Protein AF-A0A6A2Y7A4-F1 (afdb_monomer_lite)

Foldseek 3Di:
DDDADAAAAAQAFDPDDLLLPDPDPVSSLVVLVVLLQLLLVLLVLLVVPDPCLVVLLVVQVVLLPHAYAYEAESQASRRNVVVVLQVSLVVCVVVVNNVSNSSNLSADPVLSVCSNVVVPDHRPGSPVDHQWYFYKYWPDDDPHNCSRRDPVVVPDPPTDIDTDTGGRD

Structure (mmCIF, N/CA/C/O backbone):
data_AF-A0A6A2Y7A4-F1
#
_entry.id   AF-A0A6A2Y7A4-F1
#
loop_
_atom_site.group_PDB
_atom_site.id
_atom_site.type_symbol
_atom_site.label_atom_id
_atom_site.label_alt_id
_atom_site.label_comp_id
_atom_site.label_asym_id
_atom_site.label_entity_id
_atom_site.label_seq_id
_atom_site.pdbx_PDB_ins_code
_atom_site.Cartn_x
_atom_site.Cartn_y
_atom_site.Cartn_z
_atom_site.occupancy
_atom_site.B_iso_or_equiv
_atom_site.auth_seq_id
_atom_site.auth_comp_id
_atom_site.auth_asym_id
_atom_site.auth_atom_id
_atom_site.pdbx_PDB_model_num
ATOM 1 N N . MET A 1 1 ? -22.613 -13.864 2.999 1.00 58.28 1 MET A N 1
ATOM 2 C CA . MET A 1 1 ? -21.262 -14.197 2.497 1.00 58.28 1 MET A CA 1
ATOM 3 C C . MET A 1 1 ? -21.085 -13.501 1.163 1.00 58.28 1 MET A C 1
ATOM 5 O O . MET A 1 1 ? -22.000 -13.576 0.354 1.00 58.28 1 MET A O 1
ATOM 9 N N . GLY A 1 2 ? -19.992 -12.761 0.975 1.00 69.44 2 GLY A N 1
ATOM 10 C CA . GLY A 1 2 ? -19.669 -12.161 -0.321 1.00 69.44 2 GLY A CA 1
ATOM 11 C C . GLY A 1 2 ? -19.024 -13.190 -1.250 1.00 69.44 2 GLY A C 1
ATOM 12 O O . GLY A 1 2 ? -18.355 -14.104 -0.773 1.00 69.44 2 GLY A O 1
ATOM 13 N N . ASN A 1 3 ? -19.221 -13.040 -2.560 1.00 81.81 3 ASN A N 1
ATOM 14 C CA . ASN A 1 3 ? -18.492 -13.814 -3.564 1.00 81.81 3 ASN A CA 1
ATOM 15 C C . ASN A 1 3 ? -17.166 -13.103 -3.850 1.00 81.81 3 ASN A C 1
ATOM 17 O O . ASN A 1 3 ? -17.151 -12.044 -4.478 1.00 81.81 3 ASN A O 1
ATOM 21 N N . PHE A 1 4 ? -16.062 -13.657 -3.355 1.00 89.38 4 PHE A N 1
ATOM 22 C CA . PHE A 1 4 ? -14.732 -13.093 -3.559 1.00 89.38 4 PHE A CA 1
ATOM 23 C C . PHE A 1 4 ? -14.155 -13.591 -4.876 1.00 89.38 4 PHE A C 1
ATOM 25 O O . PHE A 1 4 ? -13.824 -14.767 -5.011 1.00 89.38 4 PHE A O 1
ATOM 32 N N . LEU A 1 5 ? -14.058 -12.688 -5.847 1.00 91.69 5 LEU A N 1
ATOM 33 C CA . LEU A 1 5 ? -13.495 -13.005 -7.151 1.00 91.69 5 LEU A CA 1
ATOM 34 C C . LEU A 1 5 ? -11.977 -13.131 -7.055 1.00 91.69 5 LEU A C 1
ATOM 36 O O . LEU A 1 5 ? -11.312 -12.338 -6.380 1.00 91.69 5 LEU A O 1
ATOM 40 N N . GLU A 1 6 ? -11.432 -14.101 -7.776 1.00 95.00 6 GLU A N 1
ATOM 41 C CA . GLU A 1 6 ? -10.011 -14.102 -8.085 1.00 95.00 6 GLU A CA 1
ATOM 42 C C . GLU A 1 6 ? -9.697 -12.867 -8.941 1.00 95.00 6 GLU A C 1
ATOM 44 O O . GLU A 1 6 ? -10.388 -12.582 -9.920 1.00 95.00 6 GLU A O 1
ATOM 49 N N . ALA A 1 7 ? -8.692 -12.094 -8.534 1.00 96.00 7 ALA A N 1
ATOM 50 C CA . ALA A 1 7 ? -8.353 -10.836 -9.180 1.00 96.00 7 ALA A CA 1
ATOM 51 C C . ALA A 1 7 ? -6.839 -10.644 -9.235 1.00 96.00 7 ALA A C 1
ATOM 53 O O . ALA A 1 7 ? -6.136 -10.883 -8.252 1.00 96.00 7 ALA A O 1
ATOM 54 N N . PHE A 1 8 ? -6.373 -10.166 -10.388 1.00 96.88 8 PHE A N 1
ATOM 55 C CA . PHE A 1 8 ? -4.983 -9.828 -10.667 1.00 96.88 8 PHE A CA 1
ATOM 56 C C . PHE A 1 8 ? -4.927 -8.340 -11.006 1.00 96.88 8 PHE A C 1
ATOM 58 O O . PHE A 1 8 ? -5.392 -7.910 -12.060 1.00 96.88 8 PHE A O 1
ATOM 65 N N . LEU A 1 9 ? -4.427 -7.543 -10.068 1.00 96.31 9 LEU A N 1
ATOM 66 C CA . LEU A 1 9 ? -4.413 -6.089 -10.145 1.00 96.31 9 LEU A CA 1
ATOM 67 C C . LEU A 1 9 ? -2.999 -5.633 -10.484 1.00 96.31 9 LEU A C 1
ATOM 69 O O . LEU A 1 9 ? -2.109 -5.734 -9.644 1.00 96.31 9 LEU A O 1
ATOM 73 N N . PHE A 1 10 ? -2.789 -5.136 -11.698 1.00 96.81 10 PHE A N 1
ATOM 74 C CA . PHE A 1 10 ? -1.477 -4.682 -12.150 1.00 96.81 10 PHE A CA 1
ATOM 75 C C . PHE A 1 10 ? -1.387 -3.162 -12.125 1.00 96.81 10 PHE A C 1
ATOM 77 O O . PHE A 1 10 ? -2.147 -2.488 -12.817 1.00 96.81 10 PHE A O 1
ATOM 84 N N . ASN A 1 11 ? -0.454 -2.647 -11.326 1.00 95.56 11 ASN A N 1
ATOM 85 C CA . ASN A 1 11 ? -0.160 -1.226 -11.155 1.00 95.56 11 ASN A CA 1
ATOM 86 C C . ASN A 1 11 ? -1.406 -0.332 -10.953 1.00 95.56 11 ASN A C 1
ATOM 88 O O . ASN A 1 11 ? -1.497 0.734 -11.571 1.00 95.56 11 ASN A O 1
ATOM 92 N N . PRO A 1 12 ? -2.395 -0.728 -10.118 1.00 94.56 12 PRO A N 1
ATOM 93 C CA . PRO A 1 12 ? -3.530 0.143 -9.847 1.00 94.56 12 PRO A CA 1
ATOM 94 C C . PRO A 1 12 ? -3.060 1.417 -9.122 1.00 94.56 12 PRO A C 1
ATOM 96 O O . PRO A 1 12 ? -2.115 1.362 -8.330 1.00 94.56 12 PRO A O 1
ATOM 99 N N . PRO A 1 13 ? -3.713 2.567 -9.351 1.00 91.19 13 PRO A N 1
ATOM 100 C CA . PRO A 1 13 ? -3.344 3.812 -8.693 1.00 91.19 13 PRO A CA 1
ATOM 101 C C . PRO A 1 13 ? -3.609 3.776 -7.188 1.00 91.19 13 PRO A C 1
ATOM 103 O O . PRO A 1 13 ? -4.674 3.348 -6.743 1.00 91.19 13 PRO A O 1
ATOM 106 N N . PHE A 1 14 ? -2.666 4.306 -6.411 1.00 88.25 14 PHE A N 1
ATOM 107 C CA . PHE A 1 14 ? -2.804 4.527 -4.977 1.00 88.25 14 PHE A CA 1
ATOM 108 C C . PHE A 1 14 ? -3.024 6.016 -4.697 1.00 88.25 14 PHE A C 1
ATOM 110 O O . PHE A 1 14 ? -2.134 6.849 -4.863 1.00 88.25 14 PHE A O 1
ATOM 117 N N . LEU A 1 15 ? -4.234 6.369 -4.269 1.00 80.69 15 LEU A N 1
ATOM 118 C CA . LEU A 1 15 ? -4.661 7.760 -4.117 1.00 80.69 15 LEU A CA 1
ATOM 119 C C . LEU A 1 15 ? -4.323 8.320 -2.724 1.00 80.69 15 LEU A C 1
ATOM 121 O O . LEU A 1 15 ? -5.213 8.630 -1.932 1.00 80.69 15 LEU A O 1
ATOM 125 N N . SER A 1 16 ? -3.031 8.481 -2.427 1.00 76.75 16 SER A N 1
ATOM 126 C CA . SER A 1 16 ? -2.559 9.134 -1.198 1.00 76.75 16 SER A CA 1
ATOM 127 C C . SER A 1 16 ? -1.377 10.067 -1.433 1.00 76.75 16 SER A C 1
ATOM 129 O O . SER A 1 16 ? -0.847 10.178 -2.535 1.00 76.75 16 SER A O 1
ATOM 131 N N . ALA A 1 17 ? -0.925 10.726 -0.362 1.00 79.50 17 ALA A N 1
ATOM 132 C CA . ALA A 1 17 ? 0.363 11.405 -0.375 1.00 79.50 17 ALA A CA 1
ATOM 133 C C . ALA A 1 17 ? 1.484 10.409 -0.762 1.00 79.50 17 ALA A C 1
ATOM 135 O O . ALA A 1 17 ? 1.488 9.296 -0.226 1.00 79.50 17 ALA A O 1
ATOM 136 N N . PRO A 1 18 ? 2.424 10.794 -1.647 1.00 83.00 18 PRO A N 1
ATOM 137 C CA . PRO A 1 18 ? 3.449 9.908 -2.203 1.00 83.00 18 PRO A CA 1
ATOM 138 C C . PRO A 1 18 ? 4.632 9.720 -1.234 1.00 83.00 18 PRO A C 1
ATOM 140 O O . PRO A 1 18 ? 5.767 10.113 -1.508 1.00 83.00 18 PRO A O 1
ATOM 143 N N . ILE A 1 19 ? 4.369 9.181 -0.044 1.00 88.81 19 ILE A N 1
ATOM 144 C CA . ILE A 1 19 ? 5.348 9.027 1.043 1.00 88.81 19 ILE A CA 1
ATOM 145 C C . ILE A 1 19 ? 6.453 8.009 0.687 1.00 88.81 19 ILE A C 1
ATOM 147 O O . ILE A 1 19 ? 7.582 8.125 1.162 1.00 88.81 19 ILE A O 1
ATOM 151 N N . GLU A 1 20 ? 6.173 7.032 -0.167 1.00 89.62 20 GLU A N 1
ATOM 152 C CA . GLU A 1 20 ? 7.113 6.020 -0.651 1.00 89.62 20 GLU A CA 1
ATOM 153 C C . GLU A 1 20 ? 8.219 6.610 -1.526 1.00 89.62 20 GLU A C 1
ATOM 155 O O . GLU A 1 20 ? 9.320 6.066 -1.584 1.00 89.62 20 GLU A O 1
ATOM 160 N N . THR A 1 21 ? 7.982 7.779 -2.124 1.00 87.06 21 THR A N 1
ATOM 161 C CA . THR A 1 21 ? 9.001 8.518 -2.885 1.00 87.06 21 THR A CA 1
ATOM 162 C C . THR A 1 21 ? 10.083 9.149 -1.995 1.00 87.06 21 THR A C 1
ATOM 164 O O . THR A 1 21 ? 11.139 9.561 -2.485 1.00 87.06 21 THR A O 1
ATOM 167 N N . ILE A 1 22 ? 9.864 9.208 -0.673 1.00 90.75 22 ILE A N 1
ATOM 168 C CA . ILE A 1 22 ? 10.820 9.762 0.289 1.00 90.75 22 ILE A CA 1
ATOM 169 C C . ILE A 1 22 ? 12.000 8.795 0.463 1.00 90.75 22 ILE A C 1
ATOM 171 O O . ILE A 1 22 ? 11.856 7.681 0.967 1.00 90.75 22 ILE A O 1
ATOM 175 N N . LYS A 1 23 ? 13.203 9.260 0.100 1.00 90.62 23 LYS A N 1
ATOM 176 C CA . LYS A 1 23 ? 14.451 8.474 0.164 1.00 90.62 23 LYS A CA 1
ATOM 177 C C . LYS A 1 23 ? 14.869 8.109 1.589 1.00 90.62 23 LYS A C 1
ATOM 179 O O . LYS A 1 23 ? 15.365 7.007 1.828 1.00 90.62 23 LYS A O 1
ATOM 184 N N . ASP A 1 24 ? 14.705 9.034 2.533 1.00 94.44 24 ASP A N 1
ATOM 185 C CA . ASP A 1 24 ? 15.088 8.799 3.923 1.00 94.44 24 ASP A CA 1
ATOM 186 C C . ASP A 1 24 ? 14.075 7.868 4.605 1.00 94.44 24 ASP A C 1
ATOM 188 O O . ASP A 1 24 ? 12.921 8.227 4.854 1.00 94.44 24 ASP A O 1
ATOM 192 N N . LYS A 1 25 ? 14.528 6.655 4.938 1.00 91.69 25 LYS A N 1
ATOM 193 C CA . LYS A 1 25 ? 13.693 5.622 5.562 1.00 91.69 25 LYS A CA 1
ATOM 194 C C . LYS A 1 25 ? 13.170 6.024 6.945 1.00 91.69 25 LYS A C 1
ATOM 196 O O . LYS A 1 25 ? 12.069 5.605 7.303 1.00 91.69 25 LYS A O 1
ATOM 201 N N . LYS A 1 26 ? 13.928 6.801 7.730 1.00 92.25 26 LYS A N 1
ATOM 202 C CA . LYS A 1 26 ? 13.507 7.251 9.067 1.00 92.25 26 LYS A CA 1
ATOM 203 C C . LYS A 1 26 ? 12.412 8.302 8.949 1.00 92.25 26 LYS A C 1
ATOM 205 O O . LYS A 1 26 ? 11.398 8.178 9.630 1.00 92.25 26 LYS A O 1
ATOM 210 N N . VAL A 1 27 ? 12.584 9.272 8.051 1.00 93.81 27 VAL A N 1
ATOM 211 C CA . VAL A 1 27 ? 11.571 10.299 7.764 1.00 93.81 27 VAL A CA 1
ATOM 212 C C . VAL A 1 27 ? 10.300 9.649 7.229 1.00 93.81 27 VAL A C 1
ATOM 214 O O . VAL A 1 27 ? 9.221 9.888 7.768 1.00 93.81 27 VAL A O 1
ATOM 217 N N . LYS A 1 28 ? 10.432 8.758 6.237 1.00 93.25 28 LYS A N 1
ATOM 218 C CA . LYS A 1 28 ? 9.319 7.991 5.668 1.00 93.25 28 LYS A CA 1
ATOM 219 C C . LYS A 1 28 ? 8.521 7.273 6.755 1.00 93.25 28 LYS A C 1
ATOM 221 O O . LYS A 1 28 ? 7.303 7.406 6.837 1.00 93.25 28 LYS A O 1
ATOM 226 N N . HIS A 1 29 ? 9.212 6.539 7.623 1.00 91.38 29 HIS A N 1
ATOM 227 C CA . HIS A 1 29 ? 8.569 5.779 8.685 1.00 91.38 29 HIS A CA 1
ATOM 228 C C . HIS A 1 29 ? 7.921 6.669 9.755 1.00 91.38 29 HIS A C 1
ATOM 230 O O . HIS A 1 29 ? 6.788 6.411 10.158 1.00 91.38 29 HIS A O 1
ATOM 236 N N . GLY A 1 30 ? 8.614 7.728 10.183 1.00 92.94 30 GLY A N 1
ATOM 237 C CA . GLY A 1 30 ? 8.088 8.686 11.152 1.00 92.94 30 GLY A CA 1
ATOM 238 C C . GLY A 1 30 ? 6.817 9.370 10.653 1.00 92.94 30 GLY A C 1
ATOM 239 O O . GLY A 1 30 ? 5.848 9.473 11.402 1.00 92.94 30 GLY A O 1
ATOM 240 N N . LEU A 1 31 ? 6.783 9.754 9.371 1.00 92.88 31 LEU A N 1
ATOM 241 C CA . LEU A 1 31 ? 5.611 10.373 8.753 1.00 92.88 31 LEU A CA 1
ATOM 242 C C . LEU A 1 31 ? 4.405 9.425 8.725 1.00 92.88 31 LEU A C 1
ATOM 244 O O . LEU A 1 31 ? 3.299 9.853 9.047 1.00 92.88 31 LEU A O 1
ATOM 248 N N . ARG A 1 32 ? 4.607 8.140 8.396 1.00 92.00 32 ARG A N 1
ATOM 249 C CA . ARG A 1 32 ? 3.517 7.150 8.401 1.00 92.00 32 ARG A CA 1
ATOM 250 C C . ARG A 1 32 ? 2.958 6.920 9.806 1.00 92.00 32 ARG A C 1
ATOM 252 O O . ARG A 1 32 ? 1.746 6.975 9.977 1.00 92.00 32 ARG A O 1
ATOM 259 N N . ILE A 1 33 ? 3.818 6.744 10.816 1.00 92.69 33 ILE A N 1
ATOM 260 C CA . ILE A 1 33 ? 3.371 6.597 12.214 1.00 92.69 33 ILE A CA 1
ATOM 261 C C . ILE A 1 33 ? 2.584 7.827 12.663 1.00 92.69 33 ILE A C 1
ATOM 263 O O . ILE A 1 33 ? 1.474 7.692 13.177 1.00 92.69 33 ILE A O 1
ATOM 267 N N . ALA A 1 34 ? 3.155 9.021 12.478 1.00 92.62 34 ALA A N 1
ATOM 268 C CA . ALA A 1 34 ? 2.512 10.262 12.890 1.00 92.62 34 ALA A CA 1
ATOM 269 C C . ALA A 1 34 ? 1.152 10.430 12.197 1.00 92.62 34 ALA A C 1
ATOM 271 O O . ALA A 1 34 ? 0.163 10.743 12.859 1.00 92.62 34 ALA A O 1
ATOM 272 N N . GLY A 1 35 ? 1.092 10.139 10.893 1.00 89.88 35 GLY A N 1
ATOM 273 C CA . GLY A 1 35 ? -0.143 10.114 10.117 1.00 89.88 35 GLY A CA 1
ATOM 274 C C . GLY A 1 35 ? -1.195 9.200 10.741 1.00 89.88 35 GLY A C 1
ATOM 275 O O . GLY A 1 35 ? -2.289 9.665 11.044 1.00 89.88 35 GLY A O 1
ATOM 276 N N . SER A 1 36 ? -0.857 7.937 11.016 1.00 89.62 36 SER A N 1
ATOM 277 C CA . SER A 1 36 ? -1.794 6.971 11.605 1.00 89.62 36 SER A CA 1
ATOM 278 C C . SER A 1 36 ? -2.315 7.393 12.978 1.00 89.62 36 SER A C 1
ATOM 280 O O . SER A 1 36 ? -3.509 7.274 13.245 1.00 89.62 36 SER A O 1
ATOM 282 N N . VAL A 1 37 ? -1.450 7.928 13.843 1.00 92.31 37 VAL A N 1
ATOM 283 C CA . VAL A 1 37 ? -1.854 8.415 15.174 1.00 92.31 37 VAL A CA 1
ATOM 284 C C . VAL A 1 37 ? -2.832 9.585 15.054 1.00 92.31 37 VAL A C 1
ATOM 286 O O . VAL A 1 37 ? -3.859 9.593 15.734 1.00 92.31 37 VAL A O 1
ATOM 289 N N . ILE A 1 38 ? -2.556 10.546 14.165 1.00 89.62 38 ILE A N 1
ATOM 290 C CA . ILE A 1 38 ? -3.450 11.685 13.915 1.00 89.62 38 ILE A CA 1
ATOM 291 C C . ILE A 1 38 ? -4.800 11.194 13.378 1.00 89.62 38 ILE A C 1
ATOM 293 O O . ILE A 1 38 ? -5.842 11.585 13.908 1.00 89.62 38 ILE A O 1
ATOM 297 N N . THR A 1 39 ? -4.802 10.308 12.375 1.00 87.12 39 THR A N 1
ATOM 298 C CA . THR A 1 39 ? -6.031 9.736 11.802 1.00 87.12 39 THR A CA 1
ATOM 299 C C . THR A 1 39 ? -6.864 9.027 12.864 1.00 87.12 39 THR A C 1
ATOM 301 O O . THR A 1 39 ? -8.062 9.278 12.972 1.00 87.12 39 THR A O 1
ATOM 304 N N . ALA A 1 40 ? -6.241 8.177 13.684 1.00 88.19 40 ALA A N 1
ATOM 305 C CA . ALA A 1 40 ? -6.918 7.450 14.751 1.00 88.19 40 ALA A CA 1
ATOM 306 C C . ALA A 1 40 ? -7.522 8.399 15.800 1.00 88.19 40 ALA A C 1
ATOM 308 O O . ALA A 1 40 ? -8.676 8.230 16.195 1.00 88.19 40 ALA A O 1
ATOM 309 N N . GLY A 1 41 ? -6.784 9.435 16.213 1.00 88.00 41 GLY A N 1
ATOM 310 C CA . GLY A 1 41 ? -7.289 10.453 17.136 1.00 88.00 41 GLY A CA 1
ATOM 311 C C . GLY A 1 41 ? -8.508 11.200 16.583 1.00 88.00 41 GLY A C 1
ATOM 312 O O . GLY A 1 41 ? -9.514 11.351 17.279 1.00 88.00 41 GLY A O 1
ATOM 313 N N . LEU A 1 42 ? -8.457 11.604 15.309 1.00 85.25 42 LEU A N 1
ATOM 314 C CA . LEU A 1 42 ? -9.586 12.244 14.625 1.00 85.25 42 LEU A CA 1
ATOM 315 C C . LEU A 1 42 ? -10.792 11.301 14.495 1.00 85.25 42 LEU A C 1
ATOM 317 O O . LEU A 1 42 ? -11.928 11.730 14.705 1.00 85.25 42 LEU A O 1
ATOM 321 N N . ALA A 1 43 ? -10.559 10.021 14.196 1.00 83.75 43 ALA A N 1
ATOM 322 C CA . ALA A 1 43 ? -11.607 9.008 14.102 1.00 83.75 43 ALA A CA 1
ATOM 323 C C . ALA A 1 43 ? -12.351 8.833 15.432 1.00 83.75 43 ALA A C 1
ATOM 325 O O . ALA A 1 43 ? -13.584 8.848 15.465 1.00 83.75 43 ALA A O 1
ATOM 326 N N . LEU A 1 44 ? -11.611 8.741 16.543 1.00 84.88 44 LEU A N 1
ATOM 327 C CA . LEU A 1 44 ? -12.191 8.649 17.885 1.00 84.88 44 LEU A CA 1
ATOM 328 C C . LEU A 1 44 ? -13.020 9.891 18.233 1.00 84.88 44 LEU A C 1
ATOM 330 O O . LEU A 1 44 ? -14.133 9.755 18.740 1.00 84.88 44 LEU A O 1
ATOM 334 N N . ALA A 1 45 ? -12.531 11.089 17.901 1.00 84.06 45 ALA A N 1
ATOM 335 C CA . ALA A 1 45 ? -13.264 12.337 18.122 1.00 84.06 45 ALA A CA 1
ATOM 336 C C . ALA A 1 45 ? -14.549 12.438 17.272 1.00 84.06 45 ALA A C 1
ATOM 338 O O . ALA A 1 45 ? -15.544 13.024 17.707 1.00 84.06 45 ALA A O 1
ATOM 339 N N . ALA A 1 46 ? -14.555 11.855 16.069 1.00 75.75 46 ALA A N 1
ATOM 340 C CA . ALA A 1 46 ? -15.700 11.865 15.158 1.00 75.75 46 ALA A CA 1
ATOM 341 C C . ALA A 1 46 ? -16.765 10.796 15.479 1.00 75.75 46 ALA A C 1
ATOM 343 O O . ALA A 1 46 ? -17.927 10.960 15.095 1.00 75.75 46 ALA A O 1
ATOM 344 N N . LYS A 1 47 ? -16.414 9.724 16.209 1.00 69.44 47 LYS A N 1
ATOM 345 C CA . LYS A 1 47 ? -17.285 8.560 16.488 1.00 69.44 47 LYS A CA 1
ATOM 346 C C . LYS A 1 47 ? -18.602 8.902 17.207 1.00 69.44 47 LYS A C 1
ATOM 348 O O . LYS A 1 47 ? -19.563 8.147 17.102 1.00 69.44 47 LYS A O 1
ATOM 353 N N . GLY A 1 48 ? -18.680 10.052 17.881 1.00 59.97 48 GLY A N 1
ATOM 354 C CA . GLY A 1 48 ? -19.905 10.554 18.521 1.00 59.97 48 GLY A CA 1
ATOM 355 C C . GLY A 1 48 ? -20.830 11.392 17.627 1.00 59.97 48 GLY A C 1
ATOM 356 O O . GLY A 1 48 ? -21.908 11.765 18.079 1.00 59.97 48 GLY A O 1
ATOM 357 N N . LYS A 1 49 ? -20.430 11.725 16.389 1.00 57.69 49 LYS A N 1
ATOM 358 C CA . LYS A 1 49 ? -21.115 12.733 15.555 1.00 57.69 49 LYS A CA 1
ATOM 359 C C . LYS A 1 49 ? -21.698 12.208 14.238 1.00 57.69 49 LYS A C 1
ATOM 361 O O . LYS A 1 49 ? -22.447 12.942 13.602 1.00 57.69 49 LYS A O 1
ATOM 366 N N . ASN A 1 50 ? -21.368 10.989 13.798 1.00 55.00 50 ASN A N 1
ATOM 367 C CA . ASN A 1 50 ? -21.724 10.538 12.447 1.00 55.00 50 ASN A CA 1
ATOM 368 C C . ASN A 1 50 ? -22.087 9.036 12.389 1.00 55.00 50 ASN A C 1
ATOM 370 O O . ASN A 1 50 ? -21.255 8.202 12.732 1.00 55.00 50 ASN A O 1
ATOM 374 N N . PRO A 1 51 ? -23.295 8.644 11.941 1.00 52.19 51 PRO A N 1
ATOM 375 C CA . PRO A 1 51 ? -23.662 7.235 11.770 1.00 52.19 51 PRO A CA 1
ATOM 376 C C . PRO A 1 51 ? -22.950 6.544 10.590 1.00 52.19 51 PRO A C 1
ATOM 378 O O . PRO A 1 51 ? -22.898 5.315 10.558 1.00 52.19 51 PRO A O 1
ATOM 381 N N . ARG A 1 52 ? -22.364 7.295 9.641 1.00 53.56 52 ARG A N 1
ATOM 382 C CA . ARG A 1 52 ? -21.680 6.732 8.457 1.00 53.56 52 ARG A CA 1
ATOM 383 C C . ARG A 1 52 ? -20.298 6.132 8.746 1.00 53.56 52 ARG A C 1
ATOM 385 O O . ARG A 1 52 ? -19.884 5.232 8.026 1.00 53.56 52 ARG A O 1
ATOM 392 N N . THR A 1 53 ? -19.612 6.526 9.824 1.00 55.44 53 THR A N 1
ATOM 393 C CA . THR A 1 53 ? -18.338 5.890 10.231 1.00 55.44 53 THR A CA 1
ATOM 394 C C . THR A 1 53 ? -18.514 4.414 10.587 1.00 55.44 53 THR A C 1
ATOM 396 O O . THR A 1 53 ? -17.604 3.626 10.362 1.00 55.44 53 THR A O 1
ATOM 399 N N . ARG A 1 54 ? -19.699 4.006 11.064 1.00 56.97 54 ARG A N 1
ATOM 400 C CA . ARG A 1 54 ? -20.010 2.585 11.303 1.00 56.97 54 ARG A CA 1
ATOM 401 C C . ARG A 1 54 ? -20.170 1.778 10.009 1.00 56.97 54 ARG A C 1
ATOM 403 O O . ARG A 1 54 ? -19.927 0.577 10.024 1.00 56.97 54 ARG A O 1
ATOM 410 N N . GLN A 1 55 ? -20.589 2.405 8.904 1.00 56.47 55 GLN A N 1
ATOM 411 C CA . GLN A 1 55 ? -20.744 1.721 7.613 1.00 56.47 55 GLN A CA 1
ATOM 412 C C . GLN A 1 55 ? -19.389 1.461 6.943 1.00 56.47 55 GLN A C 1
ATOM 414 O O . GLN A 1 55 ? -19.157 0.338 6.497 1.00 56.47 55 GLN A O 1
ATOM 419 N N . SER A 1 56 ? -18.464 2.429 6.962 1.00 59.75 56 SER A N 1
ATOM 420 C CA . SER A 1 56 ? -17.127 2.252 6.372 1.00 59.75 56 SER A CA 1
ATOM 421 C C . SER A 1 56 ? -16.288 1.201 7.114 1.00 59.75 56 SER A C 1
ATOM 423 O O . SER A 1 56 ? -15.601 0.399 6.478 1.00 59.75 56 SER A O 1
ATOM 425 N N . GLU A 1 57 ? -16.388 1.151 8.453 1.00 63.88 57 GLU A N 1
ATOM 426 C CA . GLU A 1 57 ? -15.809 0.079 9.283 1.00 63.88 57 GLU A CA 1
ATOM 427 C C . GLU A 1 57 ? -16.318 -1.305 8.814 1.00 63.88 57 GLU A C 1
ATOM 429 O O . GLU A 1 57 ? -15.536 -2.251 8.683 1.00 63.88 57 GLU A O 1
ATOM 434 N N . GLY A 1 58 ? -17.614 -1.405 8.486 1.00 72.06 58 GLY A N 1
ATOM 435 C CA . GLY A 1 58 ? -18.258 -2.622 7.990 1.00 72.06 58 GLY A CA 1
ATOM 436 C C . GLY A 1 58 ? -17.790 -3.055 6.598 1.00 72.06 58 GLY A C 1
ATOM 437 O O . GLY A 1 58 ? -17.521 -4.238 6.398 1.00 72.06 58 GLY A O 1
ATOM 438 N N . THR A 1 59 ? -17.634 -2.124 5.651 1.00 76.44 59 THR A N 1
ATOM 439 C CA . THR A 1 59 ? -17.173 -2.426 4.281 1.00 76.44 59 THR A CA 1
ATOM 440 C C . THR A 1 59 ? -15.725 -2.914 4.266 1.00 76.44 59 THR A C 1
ATOM 442 O O . THR A 1 59 ? -15.418 -3.935 3.647 1.00 76.44 59 THR A O 1
ATOM 445 N N . PHE A 1 60 ? -14.832 -2.236 4.994 1.00 82.06 60 PHE A N 1
ATOM 446 C CA . PHE A 1 60 ? -13.421 -2.622 5.061 1.00 82.06 60 PHE A CA 1
ATOM 447 C C . PHE A 1 60 ? -13.243 -3.994 5.728 1.00 82.06 60 PHE A C 1
ATOM 449 O O . PHE A 1 60 ? -12.496 -4.842 5.238 1.00 82.06 60 PHE A O 1
ATOM 456 N N . ALA A 1 61 ? -13.981 -4.250 6.814 1.00 82.94 61 ALA A N 1
ATOM 457 C CA . ALA A 1 61 ? -14.001 -5.555 7.464 1.00 82.94 61 ALA A CA 1
ATOM 458 C C . ALA A 1 61 ? -14.616 -6.643 6.565 1.00 82.94 61 ALA A C 1
ATOM 460 O O . ALA A 1 61 ? -14.087 -7.751 6.507 1.00 82.94 61 ALA A O 1
ATOM 461 N N . ALA A 1 62 ? -15.677 -6.344 5.810 1.00 84.62 62 ALA A N 1
ATOM 462 C CA . ALA A 1 62 ? -16.292 -7.295 4.882 1.00 84.62 62 ALA A CA 1
ATOM 463 C C . ALA A 1 62 ? -15.345 -7.700 3.737 1.00 84.62 62 ALA A C 1
ATOM 465 O O . ALA A 1 62 ? -15.363 -8.853 3.304 1.00 84.62 62 ALA A O 1
ATOM 466 N N . LEU A 1 63 ? -14.487 -6.781 3.283 1.00 86.94 63 LEU A N 1
ATOM 467 C CA . LEU A 1 63 ? -13.461 -7.040 2.268 1.00 86.94 63 LEU A CA 1
ATOM 468 C C . LEU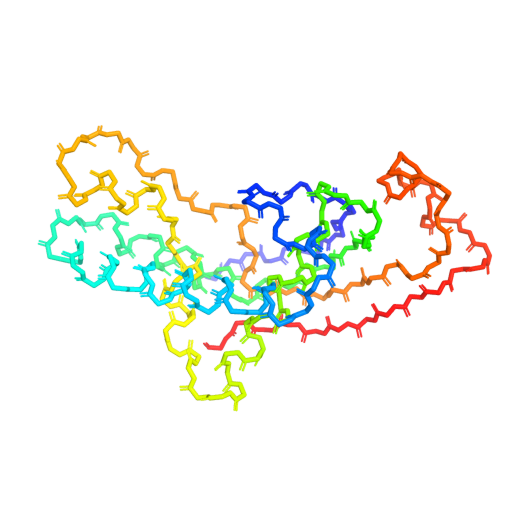 A 1 63 ? -12.193 -7.712 2.825 1.00 86.94 63 LEU A C 1
ATOM 470 O O . LEU A 1 63 ? -11.348 -8.132 2.041 1.00 86.94 63 LEU A O 1
ATOM 474 N N . SER A 1 64 ? -12.050 -7.872 4.147 1.00 89.69 64 SER A N 1
ATOM 475 C CA . SER A 1 64 ? -10.845 -8.458 4.771 1.00 89.69 64 SER A CA 1
ATOM 476 C C . SER A 1 64 ? -10.502 -9.871 4.290 1.00 89.69 64 SER A C 1
ATOM 478 O O . SER A 1 64 ? -9.321 -10.217 4.187 1.00 89.69 64 SER A O 1
ATOM 480 N N . ALA A 1 65 ? -11.522 -10.667 3.957 1.00 90.75 65 ALA A N 1
ATOM 481 C CA . ALA A 1 65 ? -11.367 -12.021 3.439 1.00 90.75 65 ALA A CA 1
ATOM 482 C C . ALA A 1 65 ? -10.973 -12.056 1.950 1.00 90.75 65 ALA A C 1
ATOM 484 O O . ALA A 1 65 ? -10.354 -13.028 1.511 1.00 90.75 65 ALA A O 1
ATOM 485 N N . TRP A 1 66 ? -11.264 -11.001 1.178 1.00 93.38 66 TRP A N 1
ATOM 486 C CA . TRP A 1 66 ? -10.813 -10.893 -0.208 1.00 93.38 66 TRP A CA 1
ATOM 487 C C . TRP A 1 66 ? -9.304 -10.661 -0.247 1.00 93.38 66 TRP A C 1
ATOM 489 O O . TRP A 1 66 ? -8.784 -9.784 0.432 1.00 93.38 66 TRP A O 1
ATOM 499 N N . THR A 1 67 ? -8.567 -11.468 -1.008 1.00 95.69 67 THR A N 1
ATOM 500 C CA . THR A 1 67 ? -7.103 -11.358 -1.112 1.00 95.69 67 THR A CA 1
ATOM 501 C C . THR A 1 67 ? -6.699 -11.382 -2.580 1.00 95.69 67 THR A C 1
ATOM 503 O O . THR A 1 67 ? -6.280 -12.429 -3.072 1.00 95.69 67 THR A O 1
ATOM 506 N N . PRO A 1 68 ? -6.871 -10.260 -3.297 1.00 96.25 68 PRO A N 1
ATOM 507 C CA . PRO A 1 68 ? -6.448 -10.159 -4.685 1.00 96.25 68 PRO A CA 1
ATOM 508 C C . PRO A 1 68 ? -4.925 -10.289 -4.801 1.00 96.25 68 PRO A C 1
ATOM 510 O O . PRO A 1 68 ? -4.180 -9.912 -3.889 1.00 96.25 68 PRO A O 1
ATOM 513 N N . SER A 1 69 ? -4.467 -10.786 -5.946 1.00 98.00 69 SER A N 1
ATOM 514 C CA . SER A 1 69 ? -3.064 -10.726 -6.345 1.00 98.00 69 SER A CA 1
ATOM 515 C C . SER A 1 69 ? -2.770 -9.319 -6.852 1.00 98.00 69 SER A C 1
ATOM 517 O O . SER A 1 69 ? -3.323 -8.890 -7.862 1.00 98.00 69 SER A O 1
ATOM 519 N N . LEU A 1 70 ? -1.938 -8.582 -6.128 1.00 97.94 70 LEU A N 1
ATOM 520 C CA . LEU A 1 70 ? -1.603 -7.192 -6.408 1.00 97.94 70 LEU A CA 1
ATOM 521 C C . LEU A 1 70 ? -0.155 -7.108 -6.883 1.00 97.94 70 LEU A C 1
ATOM 523 O O . LEU A 1 70 ? 0.754 -7.506 -6.165 1.00 97.94 70 LEU A O 1
ATOM 527 N N . PHE A 1 71 ? 0.053 -6.558 -8.069 1.00 97.75 71 PHE A N 1
ATOM 528 C CA . PHE A 1 71 ? 1.340 -6.465 -8.741 1.00 97.75 71 PHE A CA 1
ATOM 529 C C . PHE A 1 71 ? 1.734 -4.997 -8.855 1.00 97.75 71 PHE A C 1
ATOM 531 O O . PHE A 1 71 ? 0.983 -4.203 -9.421 1.00 97.75 71 PHE A O 1
ATOM 538 N N . VAL A 1 72 ? 2.885 -4.630 -8.293 1.00 97.12 72 VAL A N 1
ATOM 539 C CA . VAL A 1 72 ? 3.363 -3.240 -8.243 1.00 97.12 72 VAL A CA 1
ATOM 540 C C . VAL A 1 72 ? 4.853 -3.142 -8.539 1.00 97.12 72 VAL A C 1
ATOM 542 O O . VAL A 1 72 ? 5.601 -4.107 -8.368 1.00 97.12 72 VAL A O 1
ATOM 545 N N . ASN A 1 73 ? 5.304 -1.946 -8.908 1.00 96.50 73 ASN A N 1
ATOM 546 C CA . ASN A 1 73 ? 6.713 -1.635 -9.111 1.00 96.50 73 ASN A CA 1
ATOM 547 C C . ASN A 1 73 ? 7.135 -0.451 -8.214 1.00 96.50 73 ASN A C 1
ATOM 549 O O . ASN A 1 73 ? 6.468 0.582 -8.220 1.00 96.50 73 ASN A O 1
ATOM 553 N N . PRO A 1 74 ? 8.235 -0.535 -7.443 1.00 94.38 74 PRO A N 1
ATOM 554 C CA . PRO A 1 74 ? 8.704 0.579 -6.613 1.00 94.38 74 PRO A CA 1
ATOM 555 C C . PRO A 1 74 ? 9.100 1.838 -7.405 1.00 94.38 74 PRO A C 1
ATOM 557 O O . PRO A 1 74 ? 9.039 2.942 -6.864 1.00 94.38 74 PRO A O 1
ATOM 560 N N . ALA A 1 75 ? 9.496 1.689 -8.674 1.00 93.62 75 ALA A N 1
ATOM 561 C CA . ALA A 1 75 ? 9.803 2.804 -9.572 1.00 93.62 75 ALA A CA 1
ATOM 562 C C . ALA A 1 75 ? 8.543 3.459 -10.181 1.00 93.62 75 ALA A C 1
ATOM 564 O O . ALA A 1 75 ? 8.644 4.495 -10.837 1.00 93.62 75 ALA A O 1
ATOM 565 N N . ASP A 1 76 ? 7.358 2.892 -9.943 1.00 94.31 76 ASP A N 1
ATOM 566 C CA . ASP A 1 76 ? 6.068 3.447 -10.340 1.00 94.31 76 ASP A CA 1
ATOM 567 C C . ASP A 1 76 ? 5.454 4.265 -9.194 1.00 94.31 76 ASP A C 1
ATOM 569 O O . ASP A 1 76 ? 4.827 3.730 -8.284 1.00 94.31 76 ASP A O 1
ATOM 573 N N . HIS A 1 77 ? 5.601 5.590 -9.246 1.00 89.56 77 HIS A N 1
ATOM 574 C CA . HIS A 1 77 ? 5.058 6.507 -8.237 1.00 89.56 77 HIS A CA 1
ATOM 575 C C . HIS A 1 77 ? 3.519 6.549 -8.164 1.00 89.56 77 HIS A C 1
ATOM 577 O O . HIS A 1 77 ? 2.989 7.163 -7.241 1.00 89.56 77 HIS A O 1
ATOM 583 N N . ILE A 1 78 ? 2.799 5.932 -9.110 1.00 90.00 78 ILE A N 1
ATOM 584 C CA . ILE A 1 78 ? 1.336 5.828 -9.074 1.00 90.00 78 ILE A CA 1
ATOM 585 C C . ILE A 1 78 ? 0.899 4.682 -8.157 1.00 90.00 78 ILE A C 1
ATOM 587 O O . ILE A 1 78 ? -0.091 4.837 -7.443 1.00 90.00 78 ILE A O 1
ATOM 591 N N . CYS A 1 79 ? 1.612 3.550 -8.147 1.00 91.94 79 CYS A N 1
ATOM 592 C CA . CYS A 1 79 ? 1.212 2.366 -7.377 1.00 91.94 79 CYS A CA 1
ATOM 593 C C . CYS A 1 79 ? 2.164 1.993 -6.228 1.00 91.94 79 CYS A C 1
ATOM 595 O O . CYS A 1 79 ? 1.805 1.168 -5.386 1.00 91.94 79 CYS A O 1
ATOM 597 N N . SER A 1 80 ? 3.378 2.551 -6.170 1.00 92.94 80 SER A N 1
ATOM 598 C CA . SER A 1 80 ? 4.409 2.122 -5.213 1.00 92.94 80 SER A CA 1
ATOM 599 C C . SER A 1 80 ? 4.012 2.319 -3.750 1.00 92.94 80 SER A C 1
ATOM 601 O O . SER A 1 80 ? 4.475 1.562 -2.895 1.00 92.94 80 SER A O 1
ATOM 603 N N . GLU A 1 81 ? 3.089 3.240 -3.449 1.00 93.25 81 GLU A N 1
ATOM 604 C CA . GLU A 1 81 ? 2.545 3.410 -2.097 1.00 93.25 81 GLU A CA 1
ATOM 605 C C . GLU A 1 81 ? 1.931 2.127 -1.526 1.00 93.25 81 GLU A C 1
ATOM 607 O O . GLU A 1 81 ? 1.952 1.969 -0.308 1.00 93.25 81 GLU A O 1
ATOM 612 N N . TYR A 1 82 ? 1.455 1.175 -2.343 1.00 94.75 82 TYR A N 1
ATOM 613 C CA . TYR A 1 82 ? 0.982 -0.118 -1.830 1.00 94.75 82 TYR A CA 1
ATOM 614 C C . TYR A 1 82 ? 2.073 -0.874 -1.058 1.00 94.75 82 TYR A C 1
ATOM 616 O O . TYR A 1 82 ? 1.766 -1.514 -0.051 1.00 94.75 82 TYR A O 1
ATOM 624 N N . VAL A 1 83 ? 3.340 -0.774 -1.483 1.00 95.38 83 VAL A N 1
ATOM 625 C CA . VAL A 1 83 ? 4.479 -1.382 -0.776 1.00 95.38 83 VAL A CA 1
ATOM 626 C C . VAL A 1 83 ? 4.584 -0.781 0.623 1.00 95.38 83 VAL A C 1
ATOM 628 O O . VAL A 1 83 ? 4.484 -1.494 1.622 1.00 95.38 83 VAL A O 1
ATOM 631 N N . GLY A 1 84 ? 4.681 0.548 0.698 1.00 93.62 84 GLY A N 1
ATOM 632 C CA . GLY A 1 84 ? 4.786 1.268 1.963 1.00 93.62 84 GLY A CA 1
ATOM 633 C C . GLY A 1 84 ? 3.556 1.114 2.858 1.00 93.62 84 GLY A C 1
ATOM 634 O O . GLY A 1 84 ? 3.698 1.022 4.074 1.00 93.62 84 GLY A O 1
ATOM 635 N N . TYR A 1 85 ? 2.359 1.052 2.275 1.00 93.69 85 TYR A N 1
ATOM 636 C CA . TYR A 1 85 ? 1.090 0.838 2.970 1.00 93.69 85 TYR A CA 1
ATOM 637 C C . TYR A 1 85 ? 1.066 -0.508 3.703 1.00 93.69 85 TYR A C 1
ATOM 639 O O . TYR A 1 85 ? 0.821 -0.559 4.911 1.00 93.69 85 TYR A O 1
ATOM 647 N N . PHE A 1 86 ? 1.363 -1.602 2.999 1.00 95.25 86 PHE A N 1
ATOM 648 C CA . PHE A 1 86 ? 1.341 -2.936 3.592 1.00 95.25 86 PHE A CA 1
ATOM 649 C C . PHE A 1 86 ? 2.501 -3.163 4.572 1.00 95.25 86 PHE A C 1
ATOM 651 O O . PHE A 1 86 ? 2.296 -3.737 5.647 1.00 95.25 86 PHE A O 1
ATOM 658 N N . GLU A 1 87 ? 3.703 -2.673 4.256 1.00 94.62 87 GLU A N 1
ATOM 659 C CA . GLU A 1 87 ? 4.850 -2.720 5.170 1.00 94.62 87 GLU A CA 1
ATOM 660 C C . GLU A 1 87 ? 4.592 -1.943 6.462 1.00 94.62 87 GLU A C 1
ATOM 662 O O . GLU A 1 87 ? 4.875 -2.444 7.552 1.00 94.62 87 GLU A O 1
ATOM 667 N N . HIS A 1 88 ? 4.022 -0.740 6.359 1.00 94.69 88 HIS A N 1
ATOM 668 C CA . HIS A 1 88 ? 3.681 0.079 7.519 1.00 94.69 88 HIS A CA 1
ATOM 669 C C . HIS A 1 88 ? 2.680 -0.629 8.424 1.00 94.69 88 HIS A C 1
ATOM 671 O O . HIS A 1 88 ? 2.903 -0.715 9.629 1.00 94.69 88 HIS A O 1
A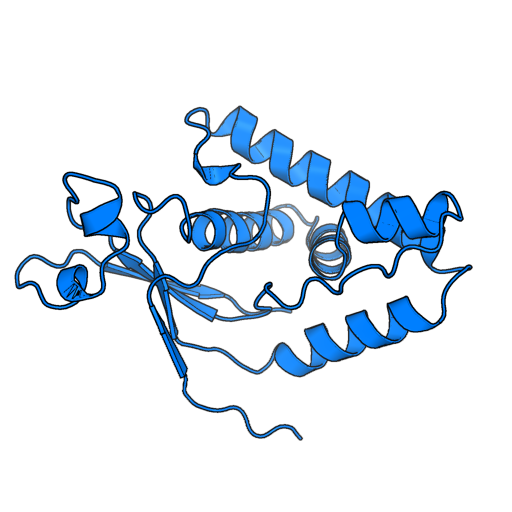TOM 677 N N . ARG A 1 89 ? 1.635 -1.229 7.845 1.00 93.12 89 ARG A N 1
ATOM 678 C CA . ARG A 1 89 ? 0.655 -2.009 8.605 1.00 93.12 89 ARG A CA 1
ATOM 679 C C . ARG A 1 89 ? 1.278 -3.180 9.351 1.00 93.12 89 ARG A C 1
ATOM 681 O O . ARG A 1 89 ? 1.026 -3.349 10.541 1.00 93.12 89 ARG A O 1
ATOM 688 N N . LYS A 1 90 ? 2.127 -3.959 8.677 1.00 94.06 90 LYS A N 1
ATOM 689 C CA . LYS A 1 90 ? 2.864 -5.059 9.313 1.00 94.06 90 LYS A CA 1
ATOM 690 C C . LYS A 1 90 ? 3.724 -4.548 10.470 1.00 94.06 90 LYS A C 1
ATOM 692 O O . LYS A 1 90 ? 3.687 -5.114 11.557 1.00 94.06 90 LYS A O 1
ATOM 697 N N . 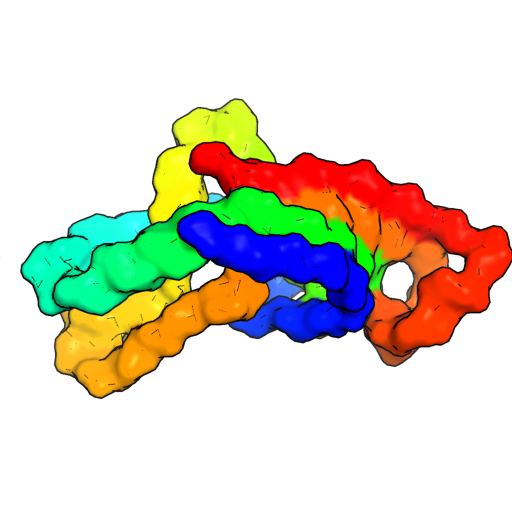LYS A 1 91 ? 4.442 -3.446 10.262 1.00 94.00 91 LYS A N 1
ATOM 698 C CA . LYS A 1 91 ? 5.304 -2.858 11.284 1.00 94.00 91 LYS A CA 1
ATOM 699 C C . LYS A 1 91 ? 4.527 -2.326 12.488 1.00 94.00 91 LYS A C 1
ATOM 701 O O . LYS A 1 91 ? 4.978 -2.490 13.615 1.00 94.00 91 LYS A O 1
ATOM 706 N N . MET A 1 92 ? 3.367 -1.708 12.268 1.00 93.88 92 MET A N 1
ATOM 707 C CA . MET A 1 92 ? 2.494 -1.245 13.350 1.00 93.88 92 MET A CA 1
ATOM 708 C C . MET A 1 92 ? 2.008 -2.412 14.216 1.00 93.88 92 MET A C 1
ATOM 710 O O . MET A 1 92 ? 1.977 -2.282 15.436 1.00 93.88 92 MET A O 1
ATOM 714 N N . GLU A 1 93 ? 1.694 -3.564 13.617 1.00 92.50 93 GLU A N 1
ATOM 715 C CA . GLU A 1 93 ? 1.400 -4.793 14.369 1.00 92.50 93 GLU A CA 1
ATOM 716 C C . GLU A 1 93 ? 2.619 -5.276 15.175 1.00 92.50 93 GLU A C 1
ATOM 718 O O . GLU A 1 93 ? 2.494 -5.552 16.366 1.00 92.50 93 GLU A O 1
ATOM 723 N N . GLU A 1 94 ? 3.811 -5.314 14.568 1.00 93.81 94 GLU A N 1
ATOM 724 C CA . GLU A 1 94 ? 5.053 -5.766 15.223 1.00 93.81 94 GLU A CA 1
ATOM 725 C C . GLU A 1 94 ? 5.439 -4.928 16.453 1.00 93.81 94 GLU A C 1
ATOM 727 O O . GLU A 1 94 ? 5.979 -5.467 17.416 1.00 93.81 94 GLU A O 1
ATOM 732 N N . ILE A 1 95 ? 5.142 -3.624 16.449 1.00 93.31 95 ILE A N 1
ATOM 733 C CA . ILE A 1 95 ? 5.423 -2.722 17.581 1.00 93.31 95 ILE A CA 1
ATOM 734 C C . ILE A 1 95 ? 4.255 -2.607 18.578 1.00 93.31 95 ILE A C 1
ATOM 736 O O . ILE A 1 95 ? 4.291 -1.757 19.466 1.00 93.31 95 ILE A O 1
ATOM 740 N N . GLY A 1 96 ? 3.199 -3.414 18.429 1.00 92.25 96 GLY A N 1
ATOM 741 C CA . GLY A 1 96 ? 2.027 -3.400 19.315 1.00 92.25 96 GLY A CA 1
ATOM 742 C C . GLY A 1 96 ? 1.044 -2.245 19.077 1.00 92.25 96 GLY A C 1
ATOM 743 O O . GLY A 1 96 ? 0.097 -2.071 19.840 1.00 92.25 96 GLY A O 1
ATOM 744 N N . ALA A 1 97 ? 1.222 -1.473 18.004 1.00 93.44 97 ALA A N 1
ATOM 745 C CA . ALA A 1 97 ? 0.354 -0.365 17.603 1.00 93.44 97 ALA A CA 1
ATOM 746 C C . ALA A 1 97 ? -0.693 -0.763 16.537 1.00 93.44 97 ALA A C 1
ATOM 748 O O . ALA A 1 97 ? -1.335 0.104 15.942 1.00 93.44 97 ALA A O 1
ATOM 749 N N . GLY A 1 98 ? -0.904 -2.063 16.304 1.00 89.31 98 GLY A N 1
ATOM 750 C CA . GLY A 1 98 ? -1.812 -2.584 15.276 1.00 89.31 98 GLY A CA 1
ATOM 751 C C . GLY A 1 98 ? -3.244 -2.053 15.377 1.00 89.31 98 GLY A C 1
ATOM 752 O O . GLY A 1 98 ? -3.850 -1.689 14.375 1.00 89.31 98 GLY A O 1
ATOM 753 N N . ALA A 1 99 ? -3.776 -1.893 16.593 1.00 89.00 99 ALA A N 1
ATOM 754 C CA . ALA A 1 99 ? -5.119 -1.344 16.798 1.00 89.00 99 ALA A CA 1
ATOM 755 C C . ALA A 1 99 ? -5.262 0.113 16.317 1.00 89.00 99 ALA A C 1
ATOM 757 O O . ALA A 1 99 ? -6.289 0.462 15.734 1.00 89.00 99 ALA A O 1
ATOM 758 N N . ILE A 1 100 ? -4.230 0.941 16.530 1.00 88.56 100 ILE A N 1
ATOM 759 C CA . ILE A 1 100 ? -4.186 2.331 16.049 1.00 88.56 100 ILE A CA 1
ATOM 760 C C . ILE A 1 100 ? -4.204 2.327 14.525 1.00 88.56 100 ILE A C 1
ATOM 762 O O . ILE A 1 100 ? -4.971 3.059 13.906 1.00 88.56 100 ILE A O 1
ATOM 766 N N . GLU A 1 101 ? -3.388 1.465 13.927 1.00 88.88 101 GLU A N 1
ATOM 767 C CA . GLU A 1 101 ? -3.271 1.369 12.481 1.00 88.88 101 GLU A CA 1
ATOM 768 C C . GLU A 1 101 ? -4.541 0.846 11.807 1.00 88.88 101 GLU A C 1
ATOM 770 O O . GLU A 1 101 ? -4.942 1.382 10.777 1.00 88.88 101 GLU A O 1
ATOM 775 N N . ARG A 1 102 ? -5.216 -0.153 12.389 1.00 88.12 102 ARG A N 1
ATOM 776 C CA . ARG A 1 102 ? -6.507 -0.640 11.878 1.00 88.12 102 ARG A CA 1
ATOM 777 C C . ARG A 1 102 ? -7.550 0.465 11.856 1.00 88.12 102 ARG A C 1
ATOM 779 O O . ARG A 1 102 ? -8.233 0.624 10.849 1.00 88.12 102 ARG A O 1
ATOM 786 N N . LEU A 1 103 ? -7.627 1.243 12.936 1.00 85.88 103 LEU A N 1
ATOM 787 C CA . LEU A 1 103 ? -8.523 2.389 13.001 1.00 85.88 103 LEU A CA 1
ATOM 788 C C . LEU A 1 103 ? -8.130 3.442 11.957 1.00 85.88 103 LEU A C 1
ATOM 790 O O . LEU A 1 103 ? -8.979 3.912 11.210 1.00 85.88 103 LEU A O 1
ATOM 794 N N . ALA A 1 104 ? -6.844 3.778 11.853 1.00 86.31 104 ALA A N 1
ATOM 795 C CA . ALA A 1 104 ? -6.358 4.761 10.893 1.00 86.31 104 ALA A CA 1
ATOM 796 C C . ALA A 1 104 ? -6.635 4.356 9.436 1.00 86.31 104 ALA A C 1
ATOM 798 O O . ALA A 1 104 ? -7.163 5.153 8.674 1.00 86.31 104 ALA A O 1
ATOM 799 N N . THR A 1 105 ? -6.336 3.114 9.053 1.00 85.19 105 THR A N 1
ATOM 800 C CA . THR A 1 105 ? -6.521 2.600 7.687 1.00 85.19 105 THR A CA 1
ATOM 801 C C . THR A 1 105 ? -7.989 2.633 7.235 1.00 85.19 105 THR A C 1
ATOM 803 O O . THR A 1 105 ? -8.266 2.802 6.049 1.00 85.19 105 THR A O 1
ATOM 806 N N . GLN A 1 106 ? -8.944 2.494 8.157 1.00 81.81 106 GLN A N 1
ATOM 807 C CA . GLN A 1 106 ? -10.379 2.535 7.846 1.00 81.81 106 GLN A CA 1
ATOM 808 C C . GLN A 1 106 ? -10.912 3.956 7.606 1.00 81.81 106 GLN A C 1
ATOM 810 O O . GLN A 1 106 ? -12.077 4.124 7.233 1.00 81.81 106 GLN A O 1
ATOM 815 N N . HIS A 1 107 ? -10.082 4.984 7.800 1.00 77.31 107 HIS A N 1
ATOM 816 C CA . HIS A 1 107 ? -10.496 6.372 7.695 1.00 77.31 107 HIS A CA 1
ATOM 817 C C . HIS A 1 107 ? -9.530 7.223 6.859 1.00 77.31 107 HIS A C 1
ATOM 819 O O . HIS A 1 107 ? -8.313 7.114 6.940 1.00 77.31 107 HIS A O 1
ATOM 825 N N . SER A 1 108 ? -10.081 8.143 6.066 1.00 69.19 108 SER A N 1
ATOM 826 C CA . SER A 1 108 ? -9.289 9.151 5.353 1.00 69.19 108 SER A CA 1
ATOM 827 C C . SER A 1 108 ? -9.056 10.380 6.237 1.00 69.19 108 SER A C 1
ATOM 829 O O . SER A 1 108 ? -10.012 10.919 6.798 1.00 69.19 108 SER A O 1
ATOM 831 N N . LEU A 1 109 ? -7.813 10.876 6.309 1.00 65.44 109 LEU A N 1
ATOM 832 C CA . LEU A 1 109 ? -7.455 12.110 7.031 1.00 65.44 109 LEU A CA 1
ATOM 833 C C . LEU A 1 109 ? -8.318 13.309 6.608 1.00 65.44 109 LEU A C 1
ATOM 835 O O . LEU A 1 109 ? -8.859 14.018 7.457 1.00 65.44 109 LEU A O 1
ATOM 839 N N . GLY A 1 110 ? -8.477 13.516 5.295 1.00 58.84 110 GLY A N 1
ATOM 840 C CA . GLY A 1 110 ? -9.261 14.630 4.752 1.00 58.84 110 GLY A CA 1
ATOM 841 C C . GLY A 1 110 ? -10.752 14.508 5.071 1.00 58.84 110 GLY A C 1
ATOM 842 O O . GLY A 1 110 ? -11.379 15.482 5.487 1.00 58.84 110 GLY A O 1
ATOM 843 N N . GLY A 1 111 ? -11.307 13.297 4.955 1.00 64.12 111 GLY A N 1
ATOM 844 C CA . GLY A 1 111 ? -12.710 13.026 5.280 1.00 64.12 111 GLY A CA 1
ATOM 845 C C . GLY A 1 111 ? -13.023 13.210 6.770 1.00 64.12 111 GLY A C 1
ATOM 846 O O . GLY A 1 111 ? -14.038 13.812 7.124 1.00 64.12 111 GLY A O 1
ATOM 847 N N . LEU A 1 112 ? -12.126 12.758 7.653 1.00 66.00 112 LEU A N 1
ATOM 848 C CA . LEU A 1 112 ? -12.278 12.930 9.100 1.00 66.00 112 LEU A CA 1
ATOM 849 C C . LEU A 1 112 ? -12.184 14.396 9.527 1.00 66.00 112 LEU A C 1
ATOM 851 O O . LEU A 1 112 ? -13.003 14.849 10.327 1.00 66.00 112 LEU A O 1
ATOM 855 N N . PHE A 1 113 ? -11.224 15.151 8.988 1.00 63.62 113 PHE A N 1
ATOM 856 C CA . PHE A 1 113 ? -11.064 16.567 9.322 1.00 63.62 113 PHE A CA 1
ATOM 857 C C . PHE A 1 113 ? -12.318 17.380 8.966 1.00 63.62 113 PHE A C 1
ATOM 859 O O . PHE A 1 113 ? -12.820 18.142 9.794 1.00 63.62 113 PHE A O 1
ATOM 866 N N . MET A 1 114 ? -12.891 17.152 7.779 1.00 64.75 114 MET A N 1
ATOM 867 C CA . MET A 1 114 ? -14.144 17.795 7.359 1.00 64.75 114 MET A CA 1
ATOM 868 C C . MET A 1 114 ? -15.318 17.428 8.278 1.00 64.75 114 MET A C 1
ATOM 870 O O . MET A 1 114 ? -16.089 18.305 8.676 1.00 64.75 114 MET A O 1
ATOM 874 N N . SER A 1 115 ? -15.402 16.161 8.703 1.00 63.81 115 SER A N 1
ATOM 875 C CA . SER A 1 115 ? -16.425 15.702 9.652 1.00 63.81 115 SER A CA 1
ATOM 876 C C . SER A 1 115 ? -16.294 16.342 11.040 1.00 63.81 115 SER A C 1
ATOM 878 O O . SER A 1 115 ? -17.310 16.559 11.700 1.00 63.81 115 SER A O 1
ATOM 880 N N . VAL A 1 116 ? -15.077 16.630 11.512 1.00 65.06 116 VAL A N 1
ATOM 881 C CA . VAL A 1 116 ? -14.841 17.252 12.829 1.00 65.06 116 VAL A CA 1
ATOM 882 C C . VAL A 1 116 ? -15.143 18.752 12.806 1.00 65.06 116 VAL A C 1
ATOM 884 O O . VAL A 1 116 ? -15.726 19.267 13.761 1.00 65.06 116 VAL A O 1
ATOM 887 N N . VAL A 1 117 ? -14.788 19.439 11.716 1.00 69.75 117 VAL A N 1
ATOM 888 C CA . VAL A 1 117 ? -14.943 20.898 11.551 1.00 69.75 117 VAL A CA 1
ATOM 889 C C . VAL A 1 117 ? -16.376 21.298 11.147 1.00 69.75 117 VAL A C 1
ATOM 891 O O . VAL A 1 117 ? -16.690 22.481 11.054 1.00 69.75 117 VAL A O 1
ATOM 894 N N . GLY A 1 118 ? -17.281 20.336 10.931 1.00 59.47 118 GLY A N 1
ATOM 895 C CA . GLY A 1 118 ? -18.692 20.605 10.618 1.00 59.47 118 GLY A CA 1
ATOM 896 C C . GLY A 1 118 ? -18.923 21.199 9.223 1.00 59.47 118 GLY A C 1
ATOM 897 O O . GLY A 1 118 ? -20.031 21.626 8.907 1.00 59.47 118 GLY A O 1
ATOM 898 N N . LYS A 1 119 ? -17.895 21.215 8.367 1.00 57.03 119 LYS A N 1
ATOM 899 C CA . LYS A 1 119 ? -18.026 21.567 6.951 1.00 57.03 119 LYS A CA 1
ATOM 900 C C . LYS A 1 119 ? -18.468 20.307 6.220 1.00 57.03 119 LYS A C 1
ATOM 902 O O . LYS A 1 119 ? -17.636 19.457 5.925 1.00 57.03 119 LYS A O 1
ATOM 907 N N . GLY A 1 120 ? -19.774 20.174 5.993 1.00 48.00 120 GLY A N 1
ATOM 908 C CA . GLY A 1 120 ? -20.448 19.009 5.401 1.00 48.00 120 GLY A CA 1
ATOM 909 C C . GLY A 1 120 ? -20.079 18.689 3.946 1.00 48.00 120 GLY A C 1
ATOM 910 O O . GLY A 1 120 ? -20.962 18.557 3.109 1.00 48.00 120 GLY A O 1
ATOM 911 N N . GLY A 1 121 ? -18.789 18.561 3.638 1.00 49.19 121 GLY A N 1
ATOM 912 C CA . GLY A 1 121 ? -18.322 17.861 2.450 1.00 49.19 121 GLY A CA 1
ATOM 913 C C . GLY A 1 121 ? -18.368 16.361 2.710 1.00 49.19 121 GLY A C 1
ATOM 914 O O . GLY A 1 121 ? -17.971 15.902 3.783 1.00 49.19 121 GLY A O 1
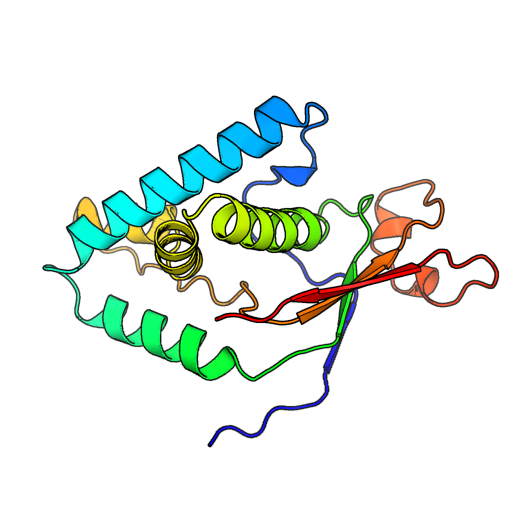ATOM 915 N N . GLU A 1 122 ? -18.885 15.603 1.749 1.00 49.75 122 GLU A N 1
ATOM 916 C CA . GLU A 1 122 ? -18.946 14.147 1.815 1.00 49.75 122 GLU A CA 1
ATOM 917 C C . GLU A 1 122 ? -17.542 13.585 2.070 1.00 49.75 122 GLU A C 1
ATOM 919 O O . GLU A 1 122 ? -16.626 13.755 1.266 1.00 49.75 122 GLU A O 1
ATOM 924 N N . ALA A 1 123 ? -17.345 12.948 3.226 1.00 51.00 123 ALA A N 1
ATOM 925 C CA . ALA A 1 123 ? -16.126 12.208 3.499 1.00 51.00 123 ALA A CA 1
ATOM 926 C C . ALA A 1 123 ? -16.091 11.018 2.533 1.00 51.00 123 ALA A C 1
ATOM 928 O O . ALA A 1 123 ? -16.773 10.022 2.764 1.00 51.00 123 ALA A O 1
ATOM 929 N N . ALA A 1 124 ? -15.346 11.144 1.432 1.00 51.25 124 ALA A N 1
ATOM 930 C CA . ALA A 1 124 ? -15.120 10.035 0.518 1.00 51.25 124 ALA A CA 1
ATOM 931 C C . ALA A 1 124 ? -14.495 8.883 1.314 1.00 51.25 124 ALA A C 1
ATOM 933 O O . ALA A 1 124 ? -13.428 9.042 1.920 1.00 51.25 124 ALA A O 1
ATOM 934 N N . GLU A 1 125 ? -15.190 7.746 1.363 1.00 54.66 125 GLU A N 1
ATOM 935 C CA . GLU A 1 125 ? -14.634 6.518 1.919 1.00 54.66 125 GLU A CA 1
ATOM 936 C C . GLU A 1 125 ? -13.283 6.244 1.236 1.00 54.66 125 GLU A C 1
ATOM 938 O O . GLU A 1 125 ? -13.153 6.474 0.027 1.00 54.66 125 GLU A O 1
ATOM 943 N N . PRO A 1 126 ? -12.258 5.760 1.962 1.00 59.12 126 PRO A N 1
ATOM 944 C CA . PRO A 1 126 ? -11.011 5.319 1.350 1.00 59.12 126 PRO A CA 1
ATOM 945 C C . PRO A 1 126 ? -11.234 3.995 0.591 1.00 59.12 126 PRO A C 1
ATOM 947 O O . PRO A 1 126 ? -10.621 2.977 0.889 1.00 59.12 126 PRO A O 1
ATOM 950 N N . LEU A 1 127 ? -12.116 4.008 -0.416 1.00 59.97 127 LEU A N 1
ATOM 951 C CA . LEU A 1 127 ? -12.502 2.866 -1.254 1.00 59.97 127 LEU A CA 1
ATOM 952 C C . LEU A 1 127 ? -11.324 2.282 -2.047 1.00 59.97 127 LEU A C 1
ATOM 954 O O . LEU A 1 127 ? -11.433 1.195 -2.602 1.00 59.97 127 LEU A O 1
ATOM 958 N N . HIS A 1 128 ? -10.201 2.999 -2.112 1.00 71.25 128 HIS A N 1
ATOM 959 C CA . HIS A 1 128 ? -8.997 2.576 -2.822 1.00 71.25 128 HIS A CA 1
ATOM 960 C C . HIS A 1 128 ? -8.067 1.684 -1.978 1.00 71.25 128 HIS A C 1
ATOM 962 O O . HIS A 1 128 ? -7.130 1.095 -2.523 1.00 71.25 128 HIS A O 1
ATOM 968 N N . LEU A 1 129 ? -8.286 1.585 -0.658 1.00 86.50 129 LEU A N 1
ATOM 969 C CA . LEU A 1 129 ? -7.426 0.799 0.228 1.00 86.50 129 LEU A CA 1
ATOM 970 C C . LEU A 1 129 ? -7.881 -0.659 0.295 1.00 86.50 129 LEU A C 1
ATOM 972 O O . LEU A 1 129 ? -9.033 -0.959 0.598 1.00 86.50 129 LEU A O 1
ATOM 976 N N . LEU A 1 130 ? -6.939 -1.574 0.063 1.00 91.12 130 LEU A N 1
ATOM 977 C CA . LEU A 1 130 ? -7.173 -3.013 0.129 1.00 91.12 130 LEU A CA 1
ATOM 978 C C . LEU A 1 130 ? -6.865 -3.539 1.542 1.00 91.12 130 LEU A C 1
ATOM 980 O O . LEU A 1 130 ? -5.725 -3.421 2.001 1.00 91.12 130 LEU A O 1
ATOM 984 N N . PRO A 1 131 ? -7.826 -4.176 2.236 1.00 92.19 131 PRO A N 1
ATOM 985 C CA . PRO A 1 131 ? -7.573 -4.761 3.552 1.00 92.19 131 PRO A CA 1
ATOM 986 C C . PRO A 1 131 ? -6.503 -5.857 3.536 1.00 92.19 131 PRO A C 1
ATOM 988 O O . PRO A 1 131 ? -5.648 -5.911 4.426 1.00 92.19 131 PRO A O 1
ATOM 991 N N . SER A 1 132 ? -6.528 -6.705 2.514 1.00 94.94 132 SER A N 1
ATOM 992 C CA . SER A 1 132 ? -5.642 -7.854 2.346 1.00 94.94 132 SER A CA 1
ATOM 993 C C . SER A 1 132 ? -5.189 -7.932 0.889 1.00 94.94 132 SER A C 1
ATOM 995 O O . SER A 1 132 ? -5.920 -7.514 -0.006 1.00 94.94 132 SER A O 1
ATOM 997 N N . ALA A 1 133 ? -3.997 -8.472 0.639 1.00 97.25 133 ALA A N 1
ATOM 998 C CA . ALA A 1 133 ? -3.489 -8.715 -0.710 1.00 97.25 133 ALA A CA 1
ATOM 999 C C . ALA A 1 133 ? -2.381 -9.775 -0.709 1.00 97.25 133 ALA A C 1
ATOM 1001 O O . ALA A 1 133 ? -1.648 -9.934 0.271 1.00 97.25 133 ALA A O 1
ATOM 1002 N N . ASN A 1 134 ? -2.238 -10.463 -1.838 1.00 97.94 134 ASN A N 1
ATOM 1003 C CA . ASN A 1 134 ? -1.006 -11.148 -2.198 1.00 97.94 134 ASN A CA 1
ATOM 1004 C C . ASN A 1 134 ? -0.148 -10.174 -3.019 1.00 97.94 134 ASN A C 1
ATOM 1006 O O . ASN A 1 134 ? -0.386 -9.994 -4.212 1.00 97.94 134 ASN A O 1
ATOM 1010 N N . LEU A 1 135 ? 0.777 -9.475 -2.360 1.00 98.12 135 LEU A N 1
ATOM 1011 C CA . LEU A 1 135 ? 1.567 -8.403 -2.956 1.00 98.12 135 LEU A CA 1
ATOM 1012 C C . LEU A 1 135 ? 2.803 -8.972 -3.654 1.00 98.12 135 LEU A C 1
ATOM 1014 O O . LEU A 1 135 ? 3.709 -9.490 -3.003 1.00 98.12 135 LEU A O 1
ATOM 1018 N N . THR A 1 136 ? 2.863 -8.799 -4.967 1.00 98.38 136 THR A N 1
ATOM 1019 C CA . THR A 1 136 ? 4.032 -9.064 -5.801 1.00 98.38 136 THR A CA 1
ATOM 1020 C C . THR A 1 136 ? 4.691 -7.746 -6.187 1.00 98.38 136 THR A C 1
ATOM 1022 O O . THR A 1 136 ? 4.083 -6.893 -6.833 1.00 98.38 136 THR A O 1
ATOM 1025 N N . VAL A 1 137 ? 5.951 -7.579 -5.801 1.00 98.12 137 VAL A N 1
ATOM 1026 C CA . VAL A 1 137 ? 6.764 -6.401 -6.099 1.00 98.12 137 VAL A CA 1
ATOM 1027 C C . VAL A 1 137 ? 7.770 -6.758 -7.185 1.00 98.12 137 VAL A C 1
ATOM 1029 O O . VAL A 1 137 ? 8.575 -7.675 -7.007 1.00 98.12 137 VAL A O 1
ATOM 1032 N N . ASN A 1 138 ? 7.737 -6.027 -8.298 1.00 97.56 138 ASN A N 1
ATOM 1033 C CA . ASN A 1 138 ? 8.732 -6.147 -9.353 1.00 97.56 138 ASN A CA 1
ATOM 1034 C C . ASN A 1 138 ? 10.002 -5.383 -8.968 1.00 97.56 138 ASN A C 1
ATOM 1036 O O . ASN A 1 138 ? 10.007 -4.157 -8.916 1.00 97.56 138 ASN A O 1
ATOM 1040 N N . LEU A 1 139 ? 11.072 -6.121 -8.690 1.00 96.19 139 LEU A N 1
ATOM 1041 C CA . LEU A 1 139 ? 12.398 -5.596 -8.361 1.00 96.19 139 LEU A CA 1
ATOM 1042 C C . LEU A 1 139 ? 13.327 -5.569 -9.584 1.00 96.19 139 LEU A C 1
ATOM 1044 O O . LEU A 1 139 ? 14.505 -5.226 -9.459 1.00 96.19 139 LEU A O 1
ATOM 1048 N N . SER A 1 140 ? 12.821 -5.949 -10.760 1.00 95.00 140 SER A N 1
ATOM 1049 C CA . SER A 1 140 ? 13.563 -5.851 -12.017 1.00 95.00 140 SER A CA 1
ATOM 1050 C C . SER A 1 140 ? 13.880 -4.392 -12.326 1.00 95.00 140 SER A C 1
ATOM 1052 O O . SER A 1 140 ? 13.091 -3.483 -12.047 1.00 95.00 140 SER A O 1
ATOM 1054 N N . ARG A 1 141 ? 15.035 -4.152 -12.950 1.00 91.62 141 ARG A N 1
ATOM 1055 C CA . ARG A 1 141 ? 15.428 -2.802 -13.350 1.00 91.62 141 ARG A CA 1
ATOM 1056 C C . ARG A 1 141 ? 14.401 -2.224 -14.328 1.00 91.62 141 ARG A C 1
ATOM 1058 O O . ARG A 1 141 ? 14.077 -2.839 -15.343 1.00 91.62 141 ARG A O 1
ATOM 1065 N N . SER A 1 142 ? 13.936 -1.022 -14.014 1.00 91.38 142 SER A N 1
ATOM 1066 C CA . SER A 1 142 ? 13.105 -0.193 -14.886 1.00 91.38 142 SER A CA 1
ATOM 1067 C C . SER A 1 142 ? 13.870 1.095 -15.161 1.00 91.38 142 SER A C 1
ATOM 1069 O O . SER A 1 142 ? 14.394 1.694 -14.221 1.00 91.38 142 SER A O 1
ATOM 1071 N N . ASP A 1 143 ? 13.986 1.491 -16.427 1.00 89.44 143 ASP A N 1
ATOM 1072 C CA . ASP A 1 143 ? 14.777 2.676 -16.784 1.00 89.44 143 ASP A CA 1
ATOM 1073 C C . ASP A 1 143 ? 14.029 3.980 -16.486 1.00 89.44 143 ASP A C 1
ATOM 1075 O O . ASP A 1 143 ? 14.646 4.998 -16.175 1.00 89.44 143 ASP A O 1
ATOM 1079 N N . ASP A 1 144 ? 12.697 3.941 -16.532 1.00 92.62 144 ASP A N 1
ATOM 1080 C CA . ASP A 1 144 ? 11.848 5.070 -16.191 1.00 92.62 144 ASP A CA 1
ATOM 1081 C C . ASP A 1 144 ? 10.510 4.640 -15.569 1.00 92.62 144 ASP A C 1
ATOM 1083 O O . ASP A 1 144 ? 10.134 3.464 -15.533 1.00 92.62 144 ASP A O 1
ATOM 1087 N N . PHE A 1 145 ? 9.780 5.645 -15.088 1.00 91.31 145 PHE A N 1
ATOM 1088 C CA . PHE A 1 145 ? 8.443 5.505 -14.525 1.00 91.31 145 PHE A CA 1
ATOM 1089 C C . PHE A 1 145 ? 7.438 4.865 -15.502 1.00 91.31 145 PHE A C 1
ATOM 1091 O O . PHE A 1 145 ? 6.595 4.075 -15.088 1.00 91.31 145 PHE A O 1
ATOM 1098 N N . LYS A 1 146 ? 7.499 5.176 -16.805 1.00 93.62 146 LYS A N 1
ATOM 1099 C CA . LYS A 1 146 ? 6.526 4.666 -17.787 1.00 93.62 146 LYS A CA 1
ATOM 1100 C C . LYS A 1 146 ? 6.716 3.173 -18.029 1.00 93.62 146 LYS A C 1
ATOM 1102 O O . LYS A 1 146 ? 5.730 2.451 -18.160 1.00 93.62 146 LYS A O 1
ATOM 1107 N N . GLN A 1 147 ? 7.960 2.707 -18.058 1.00 94.19 147 GLN A N 1
ATOM 1108 C CA . GLN A 1 147 ? 8.280 1.285 -18.083 1.00 94.19 147 GLN A CA 1
ATOM 1109 C C . GLN A 1 147 ? 7.841 0.603 -16.789 1.00 94.19 147 GLN A C 1
ATOM 1111 O O . GLN A 1 147 ? 7.201 -0.445 -16.835 1.00 94.19 147 GLN A O 1
ATOM 1116 N N . ALA A 1 148 ? 8.116 1.234 -15.644 1.00 95.31 148 ALA A N 1
ATOM 1117 C CA . ALA A 1 148 ? 7.720 0.731 -14.334 1.00 95.31 148 ALA A CA 1
ATOM 1118 C C . ALA A 1 148 ? 6.199 0.693 -14.121 1.00 95.31 148 ALA A C 1
ATOM 1120 O O . ALA A 1 148 ? 5.734 -0.095 -13.307 1.00 95.31 148 ALA A O 1
ATOM 1121 N N . HIS A 1 149 ? 5.417 1.503 -14.836 1.00 95.94 149 HIS A N 1
ATOM 1122 C CA . HIS A 1 149 ? 3.951 1.492 -14.778 1.00 95.94 149 HIS A CA 1
ATOM 1123 C C . HIS A 1 149 ? 3.323 0.601 -15.860 1.00 95.94 149 HIS A C 1
ATOM 1125 O O . HIS A 1 149 ? 2.259 0.009 -15.675 1.00 95.94 149 HIS A O 1
ATOM 1131 N N . GLY A 1 150 ? 3.974 0.476 -17.016 1.00 95.12 150 GLY A N 1
ATOM 1132 C CA . GLY A 1 150 ? 3.438 -0.256 -18.153 1.00 95.12 150 GLY A CA 1
ATOM 1133 C C . GLY A 1 150 ? 3.289 -1.751 -17.879 1.00 95.12 150 GLY A C 1
ATOM 1134 O O . GLY A 1 150 ? 4.149 -2.385 -17.268 1.00 95.12 150 GLY A O 1
ATOM 1135 N N . ILE A 1 151 ? 2.208 -2.342 -18.391 1.00 94.88 151 ILE A N 1
ATOM 1136 C CA . ILE A 1 151 ? 1.918 -3.768 -18.198 1.00 94.88 151 ILE A CA 1
ATOM 1137 C C . ILE A 1 151 ? 2.998 -4.679 -18.814 1.00 94.88 151 ILE A C 1
ATOM 1139 O O . ILE A 1 151 ? 3.265 -5.763 -18.311 1.00 94.88 151 ILE A O 1
ATOM 1143 N N . HIS A 1 152 ? 3.683 -4.218 -19.864 1.00 93.81 152 HIS A N 1
ATOM 1144 C CA . HIS A 1 152 ? 4.726 -4.968 -20.573 1.00 93.81 152 HIS A CA 1
ATOM 1145 C C . HIS A 1 152 ? 5.875 -5.442 -19.667 1.00 93.81 152 HIS A C 1
ATOM 1147 O O . HIS A 1 152 ? 6.503 -6.454 -19.967 1.00 93.81 152 HI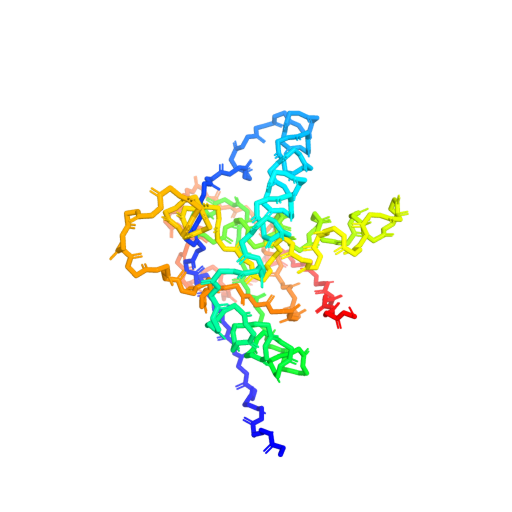S A O 1
ATOM 1153 N N . GLN A 1 153 ? 6.135 -4.758 -18.546 1.00 94.75 153 GLN A N 1
ATOM 1154 C CA . GLN A 1 153 ? 7.175 -5.158 -17.597 1.00 94.75 153 GLN A CA 1
ATOM 1155 C C . GLN A 1 153 ? 6.970 -6.573 -17.033 1.00 94.75 153 GLN A C 1
ATOM 1157 O O . GLN A 1 153 ? 7.938 -7.182 -16.594 1.00 94.75 153 GLN A O 1
ATOM 1162 N N . TRP A 1 154 ? 5.727 -7.073 -17.020 1.00 96.00 154 TRP A N 1
ATOM 1163 C CA . TRP A 1 154 ? 5.347 -8.354 -16.419 1.00 96.00 154 TRP A CA 1
ATOM 1164 C C . TRP A 1 154 ? 5.577 -9.553 -17.350 1.00 96.00 154 TRP A C 1
ATOM 1166 O O . TRP A 1 154 ? 5.404 -10.691 -16.925 1.00 96.00 154 TRP A O 1
ATOM 1176 N N . TRP A 1 155 ? 6.009 -9.324 -18.596 1.00 93.38 155 TRP A N 1
ATOM 1177 C CA . TRP A 1 155 ? 6.340 -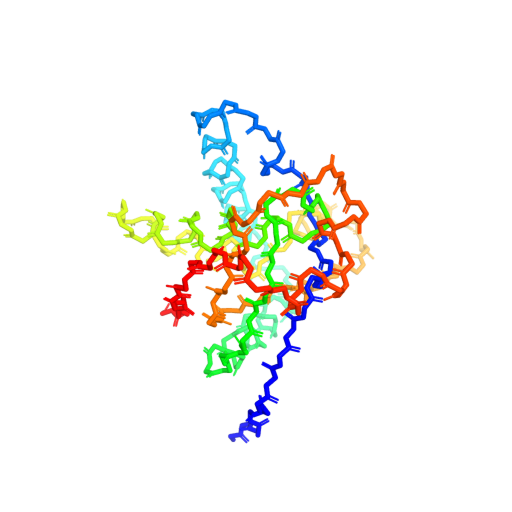10.376 -19.565 1.00 93.38 155 TRP A CA 1
ATOM 1178 C C . TRP A 1 155 ? 7.783 -10.242 -20.045 1.00 93.38 155 TRP A C 1
ATOM 1180 O O . TRP A 1 155 ? 8.052 -9.922 -21.203 1.00 93.38 155 TRP A O 1
ATOM 1190 N N . ARG A 1 156 ? 8.727 -10.480 -19.130 1.00 89.62 156 ARG A N 1
ATOM 1191 C CA . ARG A 1 156 ? 10.167 -10.433 -19.400 1.00 89.62 156 ARG A CA 1
ATOM 1192 C C . ARG A 1 156 ? 10.879 -11.687 -18.873 1.00 89.62 156 ARG A C 1
ATOM 1194 O O . ARG A 1 156 ? 10.451 -12.237 -17.860 1.00 89.62 156 ARG A O 1
ATOM 1201 N N . PRO A 1 157 ? 11.967 -12.140 -19.522 1.00 90.69 157 PRO A N 1
ATOM 1202 C CA . PRO A 1 157 ? 12.723 -13.310 -19.071 1.00 90.69 157 PRO A CA 1
ATOM 1203 C C . PRO A 1 157 ? 13.568 -13.040 -17.816 1.00 90.69 157 PRO A C 1
ATOM 1205 O O . PRO A 1 157 ? 13.932 -13.975 -17.113 1.00 90.69 157 PRO A O 1
ATOM 1208 N N . ASP A 1 158 ? 13.878 -11.775 -17.527 1.00 91.31 158 ASP A N 1
ATOM 1209 C CA . ASP A 1 158 ? 14.744 -11.326 -16.432 1.00 91.31 158 ASP A CA 1
ATOM 1210 C C . ASP A 1 158 ? 13.962 -10.820 -15.204 1.00 91.31 158 ASP A C 1
ATOM 1212 O O . ASP A 1 158 ? 14.459 -9.987 -14.445 1.00 91.31 158 ASP A O 1
ATOM 1216 N N . LEU A 1 159 ? 12.732 -11.310 -15.005 1.00 94.88 159 LEU A N 1
ATOM 1217 C CA . LEU A 1 159 ? 11.881 -10.912 -13.884 1.00 94.88 159 LEU A CA 1
ATOM 1218 C C . LEU A 1 159 ? 12.492 -11.287 -12.527 1.00 94.88 159 LEU A C 1
ATOM 1220 O O . LEU A 1 159 ? 12.679 -12.460 -12.208 1.00 94.88 159 LEU A O 1
ATOM 1224 N N . ASN A 1 160 ? 12.706 -10.278 -11.686 1.00 96.81 160 ASN A N 1
ATOM 1225 C CA . ASN A 1 160 ? 13.011 -10.425 -10.269 1.00 96.81 160 ASN A CA 1
ATOM 1226 C C . ASN A 1 160 ? 11.793 -9.994 -9.442 1.00 96.81 160 ASN A C 1
ATOM 1228 O O . ASN A 1 160 ? 11.491 -8.803 -9.354 1.00 96.81 160 ASN A O 1
ATOM 1232 N N . LEU A 1 161 ? 11.081 -10.958 -8.858 1.00 96.94 161 LEU A N 1
ATOM 1233 C CA . LEU A 1 161 ? 9.827 -10.724 -8.142 1.00 96.94 161 LEU A CA 1
ATOM 1234 C C . LEU A 1 161 ? 9.959 -11.088 -6.662 1.00 96.94 161 LEU A C 1
ATOM 1236 O O . LEU A 1 161 ? 10.461 -12.156 -6.317 1.00 96.94 161 LEU A O 1
ATOM 1240 N N . MET A 1 162 ? 9.430 -10.231 -5.790 1.00 97.56 162 MET A N 1
ATOM 1241 C CA . MET A 1 162 ? 9.242 -10.528 -4.370 1.00 97.56 162 MET A CA 1
ATOM 1242 C C . MET A 1 162 ? 7.751 -10.655 -4.070 1.00 97.56 162 MET A C 1
ATOM 1244 O O . MET A 1 162 ? 6.983 -9.761 -4.408 1.00 97.56 162 MET A O 1
ATOM 1248 N N . CYS A 1 163 ? 7.348 -11.731 -3.398 1.00 97.31 163 CYS A N 1
ATOM 1249 C CA . CYS A 1 163 ? 5.952 -12.009 -3.075 1.00 97.31 163 CYS A CA 1
ATOM 1250 C C . CYS A 1 163 ? 5.743 -12.046 -1.556 1.00 97.31 163 CYS A C 1
ATOM 1252 O O . CYS A 1 163 ? 6.467 -12.748 -0.850 1.00 97.31 163 CYS A O 1
ATOM 1254 N N . ASN A 1 164 ? 4.763 -11.294 -1.054 1.00 97.44 164 ASN A N 1
ATOM 1255 C CA . ASN A 1 164 ? 4.394 -11.239 0.358 1.00 97.44 164 ASN A CA 1
ATOM 1256 C C . ASN A 1 164 ? 2.872 -11.243 0.521 1.00 97.44 164 ASN A C 1
ATOM 1258 O O . ASN A 1 164 ? 2.159 -10.486 -0.135 1.00 97.44 164 ASN A O 1
ATOM 1262 N N . VAL A 1 165 ? 2.370 -12.035 1.467 1.00 97.06 165 VAL A N 1
ATOM 1263 C CA . VAL A 1 165 ? 0.938 -12.077 1.785 1.00 97.06 165 VAL A CA 1
ATOM 1264 C C . VAL A 1 165 ? 0.643 -11.175 2.978 1.00 97.06 165 VAL A C 1
ATOM 1266 O O . VAL A 1 165 ? 1.180 -11.373 4.068 1.00 97.06 165 VAL A O 1
ATOM 1269 N N . TYR A 1 166 ? -0.272 -10.227 2.787 1.00 96.06 166 TYR A N 1
ATOM 1270 C CA . TYR A 1 166 ? -0.779 -9.352 3.837 1.00 96.06 166 TYR A CA 1
ATOM 1271 C C . TYR A 1 166 ? -2.252 -9.650 4.090 1.00 96.06 166 TYR A C 1
ATOM 1273 O O . TYR A 1 166 ? -3.078 -9.614 3.177 1.00 96.06 166 TYR A O 1
ATOM 1281 N N . LYS A 1 167 ? -2.583 -9.937 5.348 1.00 93.81 167 LYS A N 1
ATOM 1282 C CA . LYS A 1 167 ? -3.954 -10.173 5.804 1.00 93.81 167 LYS A CA 1
ATOM 1283 C C . LYS A 1 167 ? -4.341 -9.111 6.821 1.00 93.81 167 LYS A C 1
ATOM 1285 O O . LYS A 1 167 ? -3.567 -8.822 7.733 1.00 93.81 167 LYS A O 1
ATOM 1290 N N . PHE A 1 168 ? -5.530 -8.542 6.668 1.00 89.25 168 PHE A N 1
ATOM 1291 C CA . PHE A 1 168 ? -6.176 -7.799 7.744 1.00 89.25 168 PHE A CA 1
ATOM 1292 C C . PHE A 1 168 ? -6.540 -8.769 8.879 1.00 89.25 168 PHE A C 1
ATOM 1294 O O . PHE A 1 168 ? -7.022 -9.868 8.604 1.00 89.25 168 PHE A O 1
ATOM 1301 N N . LYS A 1 169 ? -6.250 -8.385 10.125 1.00 76.25 169 LYS A N 1
ATOM 1302 C CA . LYS A 1 169 ? -6.488 -9.177 11.339 1.00 76.25 169 LYS A CA 1
ATOM 1303 C C . LYS A 1 169 ? -7.400 -8.423 12.289 1.00 76.25 169 LYS A C 1
ATOM 1305 O O . LYS A 1 169 ? -7.192 -7.196 12.414 1.00 76.25 169 LYS A O 1
#

Organism: Hibiscus syriacus (NCBI:txid106335)

pLDDT: mean 84.97, std 13.87, range [48.0, 98.38]

Radius of gyration: 16.84 Å; chains: 1; bounding box: 39×36×40 Å

Sequence (169 aa):
MGNFLEAFLFNPPFLSAPIETIKDKKVKHGLRIAGSVITAGLALAAKGKNPRTRQSEGTFAALSAWTPSLFVNPADHICSEYVGYFEHRKKMEEIGAGAIERLATQHSLGGLFMSVVGKGGEAAEPLHLLPSANLTVNLSRSDDFKQAHGIHQWWRPDLNLMCNVYKFK

Secondary structure (DSSP, 8-state):
-------EEES----S--GGG-S-HHHHHHHHHHHHHHHHHHHHHHTTT-TTHHHHHHHHHHGGG---EEEE-TT-TTTTHHHHHHHHHHHHHHTT-HHHHHHHHTS-HHHHHHHHHT--------TT--SSEEEEEE-S--SSHHHHHSGGGGS-TT--EEEEEE---